Protein AF-A0A0K8WHR0-F1 (afdb_monomer)

pLDDT: mean 83.57, std 15.8, range [36.88, 97.62]

Radius of gyration: 19.31 Å; Cα contacts (8 Å, |Δi|>4): 64; chains: 1; bounding box: 55×26×53 Å

Mean pred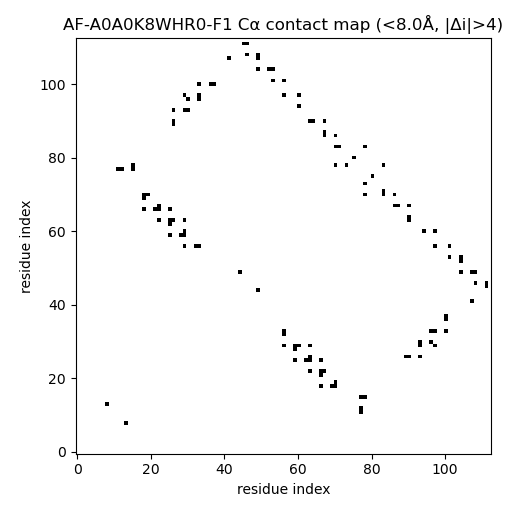icted aligned error: 8.47 Å

Organism: Bactrocera latifrons (NCBI:txid174628)

Structure (mmCIF, N/CA/C/O backbone):
data_AF-A0A0K8WHR0-F1
#
_entry.id   AF-A0A0K8WHR0-F1
#
loop_
_atom_site.group_PDB
_atom_site.id
_atom_site.type_symbol
_atom_site.label_atom_id
_atom_site.label_alt_id
_atom_site.label_comp_id
_atom_site.label_asym_id
_atom_site.label_entity_id
_atom_site.label_seq_id
_atom_site.pdbx_PDB_ins_code
_atom_site.Cartn_x
_atom_site.Cartn_y
_atom_site.Cartn_z
_atom_site.occupancy
_atom_site.B_iso_or_equiv
_atom_site.auth_seq_id
_atom_site.auth_comp_id
_atom_site.auth_asym_id
_atom_site.auth_atom_id
_atom_site.pdbx_PDB_model_num
ATOM 1 N N . MET A 1 1 ? 38.032 -19.688 -31.401 1.00 36.88 1 MET A N 1
ATOM 2 C CA . MET A 1 1 ? 38.073 -18.564 -30.438 1.00 36.88 1 MET A CA 1
ATOM 3 C C . MET A 1 1 ? 36.690 -18.428 -29.828 1.00 36.88 1 MET A C 1
ATOM 5 O O . MET A 1 1 ? 35.752 -18.119 -30.549 1.00 36.88 1 MET A O 1
ATOM 9 N N . VAL A 1 2 ? 36.534 -18.767 -28.546 1.00 39.22 2 VAL A N 1
ATOM 10 C CA . VAL A 1 2 ? 35.247 -18.654 -27.841 1.00 39.22 2 VAL A CA 1
ATOM 11 C C . VAL A 1 2 ? 35.154 -17.235 -27.292 1.00 39.22 2 VAL A C 1
ATOM 13 O O . VAL A 1 2 ? 35.794 -16.917 -26.291 1.00 39.22 2 VAL A O 1
ATOM 16 N N . ASN A 1 3 ? 34.390 -16.372 -27.960 1.00 38.50 3 ASN A N 1
ATOM 17 C CA . ASN A 1 3 ? 34.100 -15.035 -27.452 1.00 38.50 3 ASN A CA 1
ATOM 18 C C . ASN A 1 3 ? 33.144 -15.154 -26.259 1.00 38.50 3 ASN A C 1
ATOM 20 O O . ASN A 1 3 ? 31.931 -15.268 -26.417 1.00 38.50 3 ASN A O 1
ATOM 24 N N . HIS A 1 4 ? 33.708 -15.138 -25.052 1.00 43.66 4 HIS A N 1
ATOM 25 C CA . HIS A 1 4 ? 32.962 -14.893 -23.825 1.00 43.66 4 HIS A CA 1
ATOM 26 C C . HIS A 1 4 ? 32.478 -13.440 -23.830 1.00 43.66 4 HIS A C 1
ATOM 28 O O . HIS A 1 4 ? 33.224 -12.518 -23.499 1.00 43.66 4 HIS A O 1
ATOM 34 N N . VAL A 1 5 ? 31.213 -13.229 -24.191 1.00 46.69 5 VAL A N 1
ATOM 35 C CA . VAL A 1 5 ? 30.527 -11.958 -23.951 1.00 46.69 5 VAL A CA 1
ATOM 36 C C . VAL A 1 5 ? 30.319 -11.829 -22.442 1.00 46.69 5 VAL A C 1
ATOM 38 O O . VAL A 1 5 ? 29.364 -12.358 -21.875 1.00 46.69 5 VAL A O 1
ATOM 41 N N . LYS A 1 6 ? 31.241 -11.136 -21.766 1.00 48.22 6 LYS A N 1
ATOM 42 C CA . LYS A 1 6 ? 31.012 -10.612 -20.415 1.00 48.22 6 LYS A CA 1
ATOM 43 C C . LYS A 1 6 ? 29.841 -9.629 -20.505 1.00 48.22 6 LYS A C 1
ATOM 45 O O . LYS A 1 6 ? 30.025 -8.493 -20.934 1.00 48.22 6 LYS A O 1
ATOM 50 N N . LYS A 1 7 ? 28.640 -10.061 -20.101 1.00 50.62 7 LYS A N 1
ATOM 51 C CA . LYS A 1 7 ? 27.530 -9.158 -19.770 1.00 50.62 7 LYS A CA 1
ATOM 52 C C . LYS A 1 7 ? 28.006 -8.247 -1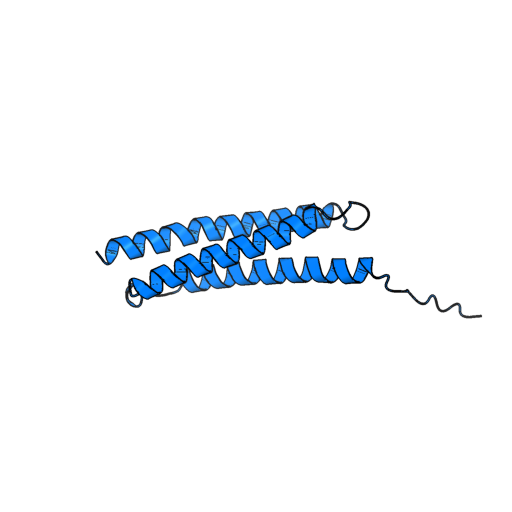8.638 1.00 50.62 7 LYS A C 1
ATOM 54 O O . LYS A 1 7 ? 28.066 -8.658 -17.483 1.00 50.62 7 LYS A O 1
ATOM 59 N N . GLN A 1 8 ? 28.418 -7.034 -18.988 1.00 46.94 8 GLN A N 1
ATOM 60 C CA . GLN A 1 8 ? 28.655 -5.979 -18.017 1.00 46.94 8 GLN A CA 1
ATOM 61 C C . GLN A 1 8 ? 27.287 -5.557 -17.477 1.00 46.94 8 GLN A C 1
ATOM 63 O O . GLN A 1 8 ? 26.470 -5.008 -18.212 1.00 46.94 8 GLN A O 1
ATOM 68 N N . ASN A 1 9 ? 27.016 -5.854 -16.207 1.00 49.84 9 ASN A N 1
ATOM 69 C CA . ASN A 1 9 ? 25.893 -5.250 -15.503 1.00 49.84 9 ASN A CA 1
ATOM 70 C C . ASN A 1 9 ? 26.207 -3.761 -15.343 1.00 49.84 9 ASN A C 1
ATOM 72 O O . ASN A 1 9 ? 27.040 -3.380 -14.521 1.00 49.84 9 ASN A O 1
AT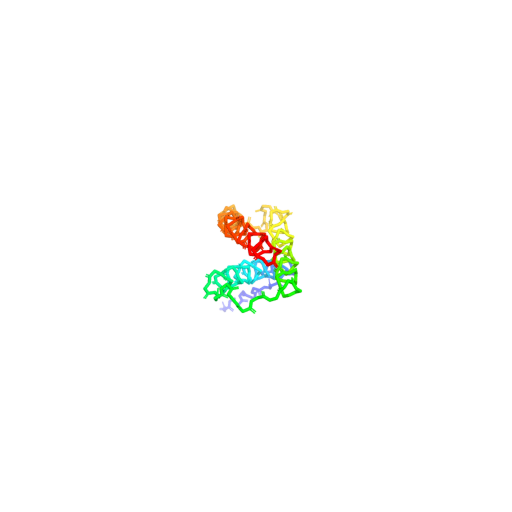OM 76 N N . THR A 1 10 ? 25.579 -2.928 -16.164 1.00 51.34 10 THR A N 1
ATOM 77 C CA . THR A 1 10 ? 25.653 -1.475 -16.041 1.00 51.34 10 THR A CA 1
ATOM 78 C C . THR A 1 10 ? 24.941 -1.017 -14.755 1.00 51.34 10 THR A C 1
ATOM 80 O O . THR A 1 10 ? 23.996 -1.678 -14.306 1.00 51.34 10 THR A O 1
ATOM 83 N N . PRO A 1 11 ? 25.351 0.111 -14.142 1.00 60.78 11 PRO A N 1
ATOM 84 C CA . PRO A 1 11 ? 24.762 0.632 -12.900 1.00 60.78 11 PRO A CA 1
ATOM 85 C C . PRO A 1 11 ? 23.235 0.804 -12.962 1.00 60.78 11 PRO A C 1
ATOM 87 O O . PRO A 1 11 ? 22.540 0.547 -11.982 1.00 60.78 11 PRO A O 1
ATOM 90 N N . VAL A 1 12 ? 22.717 1.156 -14.142 1.00 59.66 12 VAL A N 1
ATOM 91 C CA . VAL A 1 12 ? 21.286 1.350 -14.429 1.00 59.66 12 VAL A CA 1
ATOM 92 C C . VAL A 1 12 ? 20.485 0.059 -14.209 1.00 59.66 12 VAL A C 1
ATOM 94 O O . VAL A 1 12 ? 19.465 0.062 -13.522 1.00 59.66 12 VAL A O 1
ATOM 97 N N . GLY A 1 13 ? 20.994 -1.085 -14.681 1.00 60.72 13 GLY A N 1
ATOM 98 C CA . GLY A 1 13 ? 20.329 -2.380 -14.504 1.00 60.72 13 GLY A CA 1
ATOM 99 C C . GLY A 1 13 ? 20.258 -2.837 -13.041 1.00 60.72 13 GLY A C 1
ATOM 100 O O . GLY A 1 13 ? 19.295 -3.494 -12.646 1.00 60.72 13 GLY A O 1
ATOM 101 N N . ALA A 1 14 ? 21.246 -2.465 -12.220 1.00 67.12 14 ALA A N 1
ATOM 102 C CA . ALA A 1 14 ? 21.263 -2.778 -10.792 1.00 67.12 14 ALA A CA 1
ATOM 103 C C . ALA A 1 14 ? 20.285 -1.903 -9.990 1.00 67.12 14 ALA A C 1
ATOM 105 O O . ALA A 1 14 ? 19.641 -2.403 -9.067 1.00 67.12 14 ALA A O 1
ATOM 106 N N . THR A 1 15 ? 20.149 -0.622 -10.339 1.00 73.75 15 THR A N 1
ATOM 107 C CA . THR A 1 15 ? 19.167 0.290 -9.727 1.00 73.75 15 THR A CA 1
ATOM 108 C C . THR A 1 15 ? 17.737 -0.138 -10.053 1.00 73.75 15 THR A C 1
ATOM 110 O O . THR A 1 15 ? 16.909 -0.236 -9.148 1.00 73.75 15 THR A O 1
ATOM 113 N N . ARG A 1 16 ? 17.481 -0.540 -11.301 1.00 75.31 16 ARG A N 1
ATOM 114 C CA . ARG A 1 16 ? 16.181 -1.052 -11.750 1.00 75.31 16 ARG A CA 1
ATOM 115 C C . ARG A 1 16 ? 15.722 -2.290 -10.983 1.00 75.31 16 ARG A C 1
ATOM 117 O O . ARG A 1 16 ? 14.611 -2.334 -10.463 1.00 75.31 16 ARG A O 1
ATOM 124 N N . SER A 1 17 ? 16.590 -3.297 -10.871 1.00 81.81 17 SER A N 1
ATOM 125 C CA . SER A 1 17 ? 16.263 -4.520 -10.126 1.00 81.81 17 SER A CA 1
ATOM 126 C C . SER A 1 17 ? 15.945 -4.230 -8.657 1.00 81.81 17 SER A C 1
ATOM 128 O O . SER A 1 17 ? 15.103 -4.904 -8.071 1.00 81.81 17 SER A O 1
ATOM 130 N N . LYS A 1 18 ? 16.571 -3.203 -8.066 1.00 88.19 18 LYS A N 1
ATOM 131 C CA . LYS A 1 18 ? 16.268 -2.761 -6.698 1.00 88.19 18 LYS A CA 1
ATOM 132 C C . LYS A 1 18 ? 14.903 -2.079 -6.596 1.00 88.19 18 LYS A C 1
ATOM 134 O O . LYS A 1 18 ? 14.194 -2.354 -5.635 1.00 88.19 18 LYS A O 1
ATOM 139 N N . GLN A 1 19 ? 14.527 -1.228 -7.553 1.00 90.44 19 GLN A N 1
ATOM 140 C CA . GLN A 1 19 ? 13.212 -0.566 -7.569 1.00 90.44 19 GLN A CA 1
ATOM 141 C C . GLN A 1 19 ? 12.078 -1.588 -7.681 1.00 90.44 19 GLN A C 1
ATOM 143 O O . GLN A 1 19 ? 11.170 -1.585 -6.854 1.00 90.44 19 GLN A O 1
ATOM 148 N N . VAL A 1 20 ? 12.184 -2.526 -8.627 1.00 90.88 20 VAL A N 1
ATOM 149 C CA . VAL A 1 20 ? 11.182 -3.587 -8.816 1.00 90.88 20 VAL A CA 1
ATOM 150 C C . VAL A 1 20 ? 11.095 -4.489 -7.583 1.00 90.88 20 VAL A C 1
ATOM 152 O O . VAL A 1 20 ? 10.002 -4.754 -7.088 1.00 90.88 20 VAL A O 1
ATOM 155 N N . ALA A 1 21 ? 12.236 -4.917 -7.031 1.00 93.00 21 ALA A N 1
ATOM 156 C CA . ALA A 1 21 ? 12.248 -5.725 -5.812 1.00 93.00 21 ALA A CA 1
ATOM 157 C C . ALA A 1 21 ? 11.628 -4.982 -4.618 1.00 93.00 21 ALA A C 1
ATOM 159 O O . ALA A 1 21 ? 10.888 -5.581 -3.837 1.00 93.00 21 ALA A O 1
ATOM 160 N N . LYS A 1 22 ? 11.894 -3.674 -4.491 1.00 95.44 22 LYS A N 1
ATOM 161 C CA . LYS A 1 22 ? 11.288 -2.832 -3.458 1.00 95.44 22 LYS A CA 1
ATOM 162 C C . LYS A 1 22 ? 9.773 -2.776 -3.632 1.00 95.44 22 LYS A C 1
ATOM 164 O O . LYS A 1 22 ? 9.067 -3.075 -2.679 1.00 95.44 22 LYS A O 1
ATOM 169 N N . PHE A 1 23 ? 9.276 -2.471 -4.827 1.00 96.19 23 PHE A N 1
ATOM 170 C CA . PHE A 1 23 ? 7.838 -2.413 -5.101 1.00 96.19 23 PHE A CA 1
ATOM 171 C C . PHE A 1 23 ? 7.115 -3.724 -4.769 1.00 96.19 23 PHE A C 1
ATOM 173 O O . PHE A 1 23 ? 6.095 -3.703 -4.080 1.00 96.19 23 PHE A O 1
ATOM 180 N N . ILE A 1 24 ? 7.672 -4.869 -5.178 1.00 95.94 24 ILE A N 1
ATOM 181 C CA . ILE A 1 24 ? 7.112 -6.189 -4.848 1.00 95.94 24 ILE A CA 1
ATOM 182 C C . ILE A 1 24 ? 7.091 -6.394 -3.328 1.00 95.94 24 ILE A C 1
ATOM 184 O O . ILE A 1 24 ? 6.067 -6.773 -2.764 1.00 95.94 24 ILE A O 1
ATOM 188 N N . SER A 1 25 ? 8.198 -6.089 -2.645 1.00 97.38 25 SER A N 1
ATOM 189 C CA . SER A 1 25 ? 8.294 -6.231 -1.190 1.00 97.38 25 SER A CA 1
ATOM 190 C C . SER A 1 25 ? 7.294 -5.347 -0.438 1.00 97.38 25 SER A C 1
ATOM 192 O O . SER A 1 25 ? 6.743 -5.781 0.578 1.00 97.38 25 SER A O 1
ATOM 194 N N . GLU A 1 26 ? 7.070 -4.111 -0.889 1.00 97.62 26 GLU A N 1
ATOM 195 C CA . GLU A 1 26 ? 6.085 -3.202 -0.289 1.00 97.62 26 GLU A CA 1
ATOM 196 C C . GLU A 1 26 ? 4.652 -3.680 -0.555 1.00 97.62 26 GLU A C 1
ATOM 198 O O . GLU A 1 26 ? 3.852 -3.749 0.379 1.00 97.62 26 GLU A O 1
ATOM 203 N N . SER A 1 27 ? 4.360 -4.115 -1.786 1.00 96.19 27 SER A N 1
ATOM 204 C CA . SER A 1 27 ? 3.058 -4.678 -2.175 1.00 96.19 27 SER A CA 1
ATOM 205 C C . SER A 1 27 ? 2.691 -5.876 -1.301 1.00 96.19 27 SER A C 1
ATOM 207 O O . SER A 1 27 ? 1.625 -5.928 -0.690 1.00 96.19 27 SER A O 1
ATOM 209 N N . ASP A 1 28 ? 3.615 -6.824 -1.168 1.00 97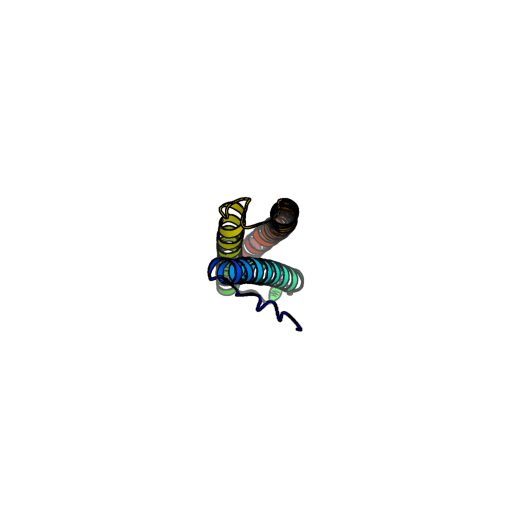.06 28 ASP A N 1
ATOM 210 C CA . ASP A 1 28 ? 3.431 -8.002 -0.333 1.00 97.06 28 ASP A CA 1
ATOM 211 C C . ASP A 1 28 ? 3.271 -7.656 1.153 1.00 97.06 28 ASP A C 1
ATOM 213 O O . ASP A 1 28 ? 2.561 -8.345 1.890 1.00 97.06 28 ASP A O 1
ATOM 217 N N . SER A 1 29 ? 3.965 -6.619 1.626 1.00 96.19 29 SER A N 1
ATOM 218 C CA . SER A 1 29 ? 3.882 -6.187 3.022 1.00 96.19 29 SER A CA 1
ATOM 219 C C . SER A 1 29 ? 2.504 -5.624 3.343 1.00 96.19 29 SER A C 1
ATOM 221 O O . SER A 1 29 ? 1.923 -6.032 4.350 1.00 96.19 29 SER A O 1
ATOM 223 N N . LEU A 1 30 ? 1.956 -4.777 2.466 1.00 96.19 30 LEU A N 1
ATOM 224 C CA . LEU A 1 30 ? 0.597 -4.259 2.602 1.00 96.19 30 LEU A CA 1
ATOM 225 C C . LEU A 1 30 ? -0.431 -5.396 2.557 1.00 96.19 30 LEU A C 1
ATOM 227 O O . LEU A 1 30 ? -1.206 -5.543 3.499 1.00 96.19 30 LEU A O 1
ATOM 231 N N . LYS A 1 31 ? -0.371 -6.272 1.543 1.00 95.19 31 LYS A N 1
ATOM 232 C CA . LYS A 1 31 ? -1.305 -7.407 1.407 1.00 95.19 31 LYS A CA 1
ATOM 233 C C . LYS A 1 31 ? -1.310 -8.312 2.633 1.00 95.19 31 LYS A C 1
ATOM 235 O O . LYS A 1 31 ? -2.363 -8.663 3.169 1.00 95.19 31 LYS A O 1
ATOM 240 N N . ARG A 1 32 ? -0.120 -8.676 3.129 1.00 95.31 32 ARG A N 1
ATOM 241 C CA . ARG A 1 32 ? 0.012 -9.485 4.351 1.00 95.31 32 ARG A CA 1
ATOM 242 C C . ARG A 1 32 ? -0.542 -8.763 5.571 1.00 95.31 32 ARG A C 1
ATOM 244 O O . ARG A 1 32 ? -1.114 -9.416 6.442 1.00 95.31 32 ARG A O 1
ATOM 251 N N . TYR A 1 33 ? -0.346 -7.452 5.661 1.00 94.12 33 TYR A N 1
ATOM 252 C CA . TYR A 1 33 ? -0.855 -6.657 6.766 1.00 94.12 33 TYR A CA 1
ATOM 253 C C . TYR A 1 33 ? -2.387 -6.608 6.765 1.00 94.12 33 TYR A C 1
ATOM 255 O O . TYR A 1 33 ? -2.993 -6.955 7.780 1.00 94.12 33 TYR A O 1
ATOM 263 N N . CYS A 1 34 ? -3.005 -6.289 5.622 1.00 92.12 34 CYS A N 1
ATOM 264 C CA . CYS A 1 34 ? -4.460 -6.284 5.458 1.00 92.12 34 CYS A CA 1
ATOM 265 C C . CYS A 1 34 ? -5.063 -7.666 5.744 1.00 92.12 34 CYS A C 1
ATOM 267 O O . CYS A 1 34 ? -5.986 -7.773 6.547 1.00 92.12 34 CYS A O 1
ATOM 269 N N . THR A 1 35 ? -4.475 -8.738 5.198 1.00 91.56 35 THR A N 1
ATOM 270 C CA . THR A 1 35 ? -4.933 -10.121 5.436 1.00 91.56 35 THR A CA 1
ATOM 271 C C . THR A 1 35 ? -4.925 -10.473 6.925 1.00 91.56 35 THR A C 1
ATOM 273 O O . THR A 1 35 ? -5.917 -10.966 7.457 1.00 91.56 35 THR A O 1
ATOM 276 N N . LYS A 1 36 ? -3.817 -10.192 7.627 1.00 88.50 36 LYS A N 1
ATOM 277 C CA . LYS A 1 36 ? -3.703 -10.458 9.071 1.00 88.50 36 LYS A CA 1
ATOM 278 C C . LYS A 1 36 ? -4.699 -9.641 9.880 1.00 88.50 36 LYS A C 1
ATOM 280 O O . LYS A 1 36 ? -5.224 -10.129 10.880 1.00 88.50 36 LYS A O 1
ATOM 285 N N . PHE A 1 37 ? -4.921 -8.393 9.481 1.00 83.94 37 PHE A N 1
ATOM 286 C CA . PHE A 1 37 ? -5.877 -7.528 10.148 1.00 83.94 37 PHE A CA 1
ATOM 287 C C . PHE A 1 37 ? -7.306 -8.058 9.989 1.00 83.94 37 PHE A C 1
ATOM 289 O O . PHE A 1 37 ? -7.987 -8.233 10.995 1.00 83.94 37 PHE A O 1
ATOM 296 N N . ALA A 1 38 ? -7.709 -8.419 8.769 1.00 83.06 38 ALA A N 1
ATOM 297 C CA . ALA A 1 38 ? -9.022 -8.993 8.486 1.00 83.06 38 ALA A CA 1
ATOM 298 C C . ALA A 1 38 ? -9.272 -10.326 9.216 1.00 83.06 38 ALA A C 1
ATOM 300 O O . ALA A 1 38 ? -10.400 -10.608 9.608 1.00 83.06 38 ALA A O 1
ATOM 301 N N . SER A 1 39 ? -8.228 -11.130 9.447 1.00 83.44 39 SER A N 1
ATOM 302 C CA . SER A 1 39 ? -8.335 -12.392 10.190 1.00 83.44 39 SER A CA 1
ATOM 303 C C . SER A 1 39 ? -8.282 -12.247 11.718 1.00 83.44 39 SER A C 1
ATOM 305 O O . SER A 1 39 ? -8.453 -13.239 12.422 1.00 83.44 39 SER A O 1
ATOM 307 N N . SER A 1 40 ? -7.965 -11.060 12.249 1.00 77.00 40 SER A N 1
ATOM 308 C CA . SER A 1 40 ? -7.780 -10.862 13.695 1.00 77.00 40 SER A CA 1
ATOM 309 C C . SER A 1 40 ? -9.127 -10.665 14.411 1.00 77.00 40 SER A C 1
ATOM 311 O O . SER A 1 40 ? -9.938 -9.863 13.942 1.00 77.00 40 SER A O 1
ATOM 313 N N . PRO A 1 41 ? -9.374 -11.312 15.567 1.00 69.06 41 PRO A N 1
ATOM 314 C CA . PRO A 1 41 ? -10.591 -11.091 16.346 1.00 69.06 41 PRO A CA 1
ATOM 315 C C . PRO A 1 41 ? -10.747 -9.627 16.788 1.00 69.06 41 PRO A C 1
ATOM 317 O O . PRO A 1 41 ? -9.805 -9.005 17.278 1.00 69.06 41 PRO A O 1
ATOM 320 N N . ILE A 1 42 ? -11.962 -9.084 16.668 1.00 64.88 42 ILE A N 1
ATOM 321 C CA . ILE A 1 42 ? -12.277 -7.673 16.973 1.00 64.88 42 ILE A CA 1
ATOM 322 C C . ILE A 1 42 ? -12.054 -7.333 18.462 1.00 64.88 42 ILE A C 1
ATOM 324 O O . ILE A 1 42 ? -11.680 -6.211 18.794 1.00 64.88 42 ILE A O 1
ATOM 328 N N . HIS A 1 43 ? -12.257 -8.296 19.367 1.00 60.50 43 HIS A N 1
ATOM 329 C CA . HIS A 1 43 ? -12.241 -8.076 20.820 1.00 60.50 43 HIS A CA 1
ATOM 330 C C . HIS A 1 43 ? -10.848 -7.992 21.463 1.00 60.50 43 HIS A C 1
ATOM 332 O O . HIS A 1 43 ? -10.756 -7.711 22.654 1.00 60.50 43 HIS A O 1
ATOM 338 N N . GLU A 1 44 ? -9.767 -8.186 20.705 1.00 64.44 44 GLU A N 1
ATOM 339 C CA . GLU A 1 44 ? -8.397 -8.086 21.234 1.00 64.44 44 GLU A CA 1
ATOM 340 C C . GLU A 1 44 ? -7.768 -6.696 21.046 1.00 64.44 44 GLU A C 1
ATOM 342 O O . GLU A 1 44 ? -6.638 -6.452 21.474 1.00 64.44 44 GLU A O 1
ATOM 347 N N . ASN A 1 45 ? -8.480 -5.761 20.409 1.00 75.38 45 ASN A N 1
ATOM 348 C CA . ASN A 1 45 ? -7.909 -4.476 20.034 1.00 75.38 45 ASN A CA 1
ATOM 349 C C . ASN A 1 45 ? -8.277 -3.363 21.023 1.00 75.38 45 ASN A C 1
ATOM 351 O O . ASN A 1 45 ? -9.420 -2.922 21.086 1.00 75.38 45 ASN A O 1
ATOM 355 N N . SER A 1 46 ? -7.286 -2.848 21.757 1.00 86.12 46 SER A N 1
ATOM 356 C CA . SER A 1 46 ? -7.425 -1.579 22.480 1.00 86.12 46 SER A CA 1
ATOM 357 C C . SER A 1 46 ? -7.478 -0.393 21.506 1.00 86.12 46 SER A C 1
ATOM 359 O O . SER A 1 46 ? -6.958 -0.466 20.389 1.00 86.12 46 SER A O 1
ATOM 361 N N . GLU A 1 47 ? -8.028 0.748 21.939 1.00 87.88 47 GLU A N 1
ATOM 362 C CA . GLU A 1 47 ? -8.031 1.982 21.134 1.00 87.88 47 GLU A CA 1
ATOM 363 C C . GLU A 1 47 ? -6.608 2.379 20.692 1.00 87.88 47 GLU A C 1
ATOM 365 O O . GLU A 1 47 ? -6.383 2.747 19.537 1.00 87.88 47 GLU A O 1
ATOM 370 N N . SER A 1 48 ? -5.625 2.262 21.593 1.00 89.25 48 SER A N 1
ATOM 371 C CA . SER A 1 48 ? -4.219 2.549 21.284 1.00 89.25 48 SER A CA 1
ATOM 372 C C . SER A 1 48 ? -3.662 1.609 20.215 1.00 89.25 48 SER A C 1
ATOM 374 O O . SER A 1 48 ? -2.975 2.066 19.301 1.00 89.25 48 SER A O 1
ATOM 376 N N . LEU A 1 49 ? -4.000 0.317 20.278 1.00 88.25 49 LEU A N 1
ATOM 377 C CA . LEU A 1 49 ? -3.582 -0.662 19.283 1.00 88.25 49 LEU A CA 1
ATOM 378 C C . LEU A 1 49 ? -4.219 -0.381 17.917 1.00 88.25 49 LEU A C 1
ATOM 380 O O . LEU A 1 49 ? -3.525 -0.463 16.906 1.00 88.25 49 LEU A O 1
ATOM 384 N N . LEU A 1 50 ? -5.498 0.001 17.865 1.00 89.12 50 LEU A N 1
ATOM 385 C CA . LEU A 1 50 ? -6.167 0.369 16.611 1.00 89.12 50 LEU A CA 1
ATOM 386 C C . LEU A 1 50 ? -5.565 1.620 15.969 1.00 89.12 50 LEU A C 1
ATOM 388 O O . LEU A 1 50 ? -5.357 1.633 14.758 1.00 89.12 50 LEU A O 1
ATOM 392 N N . LYS A 1 51 ? -5.218 2.641 16.762 1.00 91.06 51 LYS A N 1
ATOM 393 C CA . LYS A 1 51 ? -4.520 3.836 16.255 1.00 91.06 51 LYS A CA 1
ATOM 394 C C . LYS A 1 51 ? -3.162 3.482 15.652 1.00 91.06 51 LYS A C 1
ATOM 396 O O . LYS A 1 51 ? -2.869 3.898 14.534 1.00 91.06 51 LYS A O 1
ATOM 401 N N . ILE A 1 52 ? -2.372 2.657 16.346 1.00 92.06 52 ILE A N 1
ATOM 402 C CA . ILE A 1 52 ? -1.094 2.144 15.823 1.00 92.06 52 ILE A CA 1
ATOM 403 C C . ILE A 1 52 ? -1.328 1.354 14.533 1.00 92.06 52 ILE A C 1
ATOM 405 O O . ILE A 1 52 ? -0.588 1.510 13.562 1.00 92.06 52 ILE A O 1
ATOM 409 N N . LYS A 1 53 ? -2.370 0.516 14.496 1.00 91.38 53 LYS A N 1
ATOM 410 C CA . LYS A 1 53 ? -2.690 -0.276 13.310 1.00 91.38 53 LYS A CA 1
ATOM 411 C C . LYS A 1 53 ? -3.075 0.594 12.111 1.00 91.38 53 LYS A C 1
ATOM 413 O O . LYS A 1 53 ? -2.644 0.274 11.005 1.00 91.38 53 LYS A O 1
ATOM 418 N N . GLY A 1 54 ? -3.830 1.672 12.330 1.00 92.62 54 GLY A N 1
ATOM 419 C CA . GLY A 1 54 ? -4.183 2.652 11.299 1.00 92.62 54 GLY A CA 1
ATOM 420 C C . GLY A 1 54 ? -2.958 3.384 10.761 1.00 92.62 54 GLY A C 1
ATOM 421 O O . GLY A 1 54 ? -2.734 3.398 9.556 1.00 92.62 54 GLY A O 1
ATOM 422 N N . GLN A 1 55 ? -2.093 3.875 11.651 1.00 94.94 55 GLN A N 1
ATOM 423 C CA . GLN A 1 55 ? -0.850 4.537 11.251 1.00 94.94 55 GLN A CA 1
ATOM 424 C C . GLN A 1 55 ? 0.073 3.601 10.453 1.00 94.94 55 GLN A C 1
ATOM 426 O O . GLN A 1 55 ? 0.671 3.999 9.456 1.00 94.94 55 GLN A O 1
ATOM 431 N N . ASN A 1 56 ? 0.181 2.333 10.857 1.00 94.69 56 ASN A N 1
ATOM 432 C CA . ASN A 1 56 ? 0.951 1.342 10.107 1.00 94.69 56 ASN A CA 1
ATOM 433 C C . ASN A 1 56 ? 0.364 1.090 8.714 1.00 94.69 56 ASN A C 1
ATOM 435 O O . ASN A 1 56 ? 1.128 0.979 7.757 1.00 94.69 56 ASN A O 1
ATOM 439 N N . LEU A 1 57 ? -0.965 1.021 8.592 1.00 94.94 57 LEU A N 1
ATOM 440 C CA . LEU A 1 57 ? -1.646 0.846 7.310 1.00 94.94 57 LEU A CA 1
ATOM 441 C C . LEU A 1 57 ? -1.335 2.011 6.351 1.00 94.94 57 LEU A C 1
ATOM 443 O O . LEU A 1 57 ? -0.925 1.776 5.215 1.00 94.94 57 LEU A O 1
ATOM 447 N N . GLU A 1 58 ? -1.439 3.253 6.831 1.00 96.19 58 GLU A N 1
ATOM 448 C CA . GLU A 1 58 ? -1.079 4.459 6.068 1.00 96.19 58 GLU A CA 1
ATOM 449 C C . GLU A 1 58 ? 0.400 4.460 5.656 1.00 96.19 58 GLU A C 1
ATOM 451 O O . GLU A 1 58 ? 0.737 4.760 4.507 1.00 96.19 58 GLU A O 1
ATOM 456 N N . ASN A 1 59 ? 1.294 4.055 6.564 1.00 96.81 59 ASN A N 1
ATOM 457 C CA . ASN A 1 59 ? 2.725 3.947 6.283 1.00 96.81 59 ASN A CA 1
ATOM 458 C C . ASN A 1 59 ? 3.024 2.922 5.178 1.00 96.81 59 ASN A C 1
ATOM 460 O O . ASN A 1 59 ? 3.866 3.183 4.316 1.00 96.81 59 ASN A O 1
ATOM 464 N N . PHE A 1 60 ? 2.359 1.760 5.184 1.00 96.00 60 PHE A N 1
ATOM 465 C CA . PHE A 1 60 ? 2.507 0.768 4.115 1.00 96.00 60 PHE A CA 1
ATOM 466 C C . PHE A 1 60 ? 2.006 1.308 2.775 1.00 96.00 60 PHE A C 1
ATOM 468 O O . PHE A 1 60 ? 2.721 1.188 1.781 1.00 96.00 60 PHE A O 1
ATOM 475 N N . CYS A 1 61 ? 0.837 1.954 2.753 1.00 96.81 61 CYS A N 1
ATOM 476 C CA . CYS A 1 61 ? 0.288 2.558 1.538 1.00 96.81 61 CYS A CA 1
ATOM 477 C C . CYS A 1 61 ? 1.228 3.632 0.962 1.00 96.81 61 CYS A C 1
ATOM 479 O O . CYS A 1 61 ? 1.543 3.616 -0.226 1.00 96.81 61 CYS A O 1
ATOM 481 N N . THR A 1 62 ? 1.764 4.509 1.815 1.00 97.50 62 THR A N 1
ATOM 482 C CA . THR A 1 62 ? 2.691 5.581 1.411 1.00 97.50 62 THR A CA 1
ATOM 483 C C . THR A 1 62 ? 3.988 5.020 0.819 1.00 97.50 62 THR A C 1
ATOM 485 O O . THR A 1 62 ? 4.476 5.492 -0.207 1.00 97.50 62 THR A O 1
ATOM 488 N N . ARG A 1 63 ? 4.560 3.980 1.444 1.00 97.62 63 ARG A N 1
ATOM 489 C CA . ARG A 1 63 ? 5.776 3.313 0.949 1.00 97.62 63 ARG A CA 1
ATOM 490 C C . ARG A 1 63 ? 5.546 2.598 -0.376 1.00 97.62 63 ARG A C 1
ATOM 492 O O . ARG A 1 63 ? 6.432 2.629 -1.230 1.00 97.62 63 ARG A O 1
ATOM 499 N N . LEU A 1 64 ? 4.385 1.962 -0.530 1.00 97.56 64 LEU A N 1
ATOM 500 C CA . LEU A 1 64 ? 3.983 1.318 -1.772 1.00 97.56 64 LEU A CA 1
ATOM 501 C C . LEU A 1 64 ? 3.847 2.344 -2.898 1.00 97.56 64 LEU A C 1
ATOM 503 O O . LEU A 1 64 ? 4.439 2.141 -3.953 1.00 97.56 64 LEU A O 1
ATOM 507 N N . GLN A 1 65 ? 3.132 3.446 -2.657 1.00 96.88 65 GLN A N 1
ATOM 508 C CA . GLN A 1 65 ? 2.967 4.522 -3.632 1.00 96.88 65 GLN A CA 1
ATOM 509 C C . GLN A 1 65 ? 4.327 5.067 -4.080 1.00 96.88 65 GLN A C 1
ATOM 511 O O . GLN A 1 65 ? 4.634 5.033 -5.263 1.00 96.88 65 GLN A O 1
ATOM 516 N N . ALA A 1 66 ? 5.211 5.418 -3.142 1.00 96.88 66 ALA A N 1
ATOM 517 C CA . ALA A 1 66 ? 6.551 5.897 -3.486 1.00 96.88 66 ALA A CA 1
ATOM 518 C C . ALA A 1 66 ? 7.386 4.868 -4.279 1.00 96.88 66 ALA A C 1
ATOM 520 O O . ALA A 1 66 ? 8.243 5.238 -5.080 1.00 96.88 66 ALA A O 1
ATOM 521 N N . ALA A 1 67 ? 7.187 3.566 -4.043 1.00 95.50 67 ALA A N 1
ATOM 522 C CA . ALA A 1 67 ? 7.862 2.516 -4.806 1.00 95.50 67 ALA A CA 1
ATOM 523 C C . ALA A 1 67 ? 7.260 2.326 -6.209 1.00 95.50 67 ALA A C 1
ATOM 525 O O . ALA A 1 67 ? 8.004 2.016 -7.138 1.00 95.50 67 ALA A O 1
ATOM 526 N N . HIS A 1 68 ? 5.948 2.514 -6.355 1.00 95.19 68 HIS A N 1
ATOM 527 C CA . HIS A 1 68 ? 5.249 2.499 -7.635 1.00 95.19 68 HIS A CA 1
ATOM 528 C C . HIS A 1 68 ? 5.631 3.713 -8.489 1.00 95.19 68 HIS A C 1
ATOM 530 O O . HIS A 1 68 ? 6.045 3.541 -9.632 1.00 95.19 68 HIS A O 1
ATOM 536 N N . ASP A 1 69 ? 5.604 4.919 -7.919 1.00 93.88 69 ASP A N 1
ATOM 537 C CA . ASP A 1 69 ? 5.987 6.158 -8.605 1.00 93.88 69 ASP A CA 1
ATOM 538 C C . ASP A 1 69 ? 7.416 6.048 -9.158 1.00 93.88 69 ASP A C 1
ATOM 540 O O . ASP A 1 69 ? 7.654 6.312 -10.333 1.00 93.88 69 ASP A O 1
ATOM 544 N N . ALA A 1 70 ? 8.344 5.484 -8.375 1.00 92.06 70 ALA A N 1
ATOM 545 C CA . ALA A 1 70 ? 9.714 5.226 -8.821 1.00 92.06 70 ALA A CA 1
ATOM 546 C C . ALA A 1 70 ? 9.830 4.230 -9.999 1.00 92.06 70 ALA A C 1
ATOM 548 O O . ALA A 1 70 ? 10.846 4.233 -10.696 1.00 92.06 70 ALA A O 1
ATOM 549 N N . ILE A 1 71 ? 8.840 3.351 -10.209 1.00 90.44 71 ILE A N 1
ATOM 550 C CA . ILE A 1 71 ? 8.754 2.476 -11.392 1.00 90.44 71 ILE A CA 1
ATOM 551 C C . ILE A 1 71 ? 8.207 3.258 -12.586 1.00 90.44 71 ILE A C 1
ATOM 553 O O . ILE A 1 71 ? 8.733 3.124 -13.691 1.00 90.44 71 ILE A O 1
ATOM 557 N N . ILE A 1 72 ? 7.165 4.063 -12.389 1.00 88.31 72 ILE A N 1
ATOM 558 C CA . ILE A 1 72 ? 6.512 4.808 -13.473 1.00 88.31 72 ILE A CA 1
ATOM 559 C C . ILE A 1 72 ? 7.422 5.909 -14.024 1.00 88.31 72 ILE A C 1
ATOM 561 O O . ILE A 1 72 ? 7.526 6.046 -15.243 1.00 88.31 72 ILE A O 1
ATOM 565 N N . GLU A 1 73 ? 8.122 6.618 -13.138 1.00 87.69 73 GLU A N 1
ATOM 566 C CA . GLU A 1 73 ? 9.074 7.689 -13.458 1.00 87.69 73 GLU A CA 1
ATOM 567 C C . GLU A 1 73 ? 10.374 7.186 -14.102 1.00 87.69 73 GLU A C 1
ATOM 569 O O . GLU A 1 73 ? 11.168 7.989 -14.586 1.00 87.69 73 GLU A O 1
ATOM 574 N N . SER A 1 74 ? 10.620 5.872 -14.119 1.00 83.56 74 SER A N 1
ATOM 575 C CA . SER A 1 74 ? 11.755 5.322 -14.866 1.00 83.56 74 SER A CA 1
ATOM 576 C C . SER A 1 74 ? 11.522 5.450 -16.375 1.00 83.56 74 SER A C 1
ATOM 578 O O . SER A 1 74 ? 10.402 5.250 -16.852 1.00 83.56 74 SER A O 1
ATOM 580 N N . ASP A 1 75 ? 12.565 5.760 -17.144 1.00 74.62 75 ASP A N 1
ATOM 581 C CA . ASP A 1 75 ? 12.434 5.950 -18.589 1.00 74.62 75 ASP A CA 1
ATOM 582 C C . ASP A 1 75 ? 11.927 4.671 -19.283 1.00 74.62 75 ASP A C 1
ATOM 584 O O . ASP A 1 75 ? 12.225 3.545 -18.880 1.00 74.62 75 ASP A O 1
ATOM 588 N N . ASP A 1 76 ? 11.171 4.817 -20.374 1.00 64.31 76 ASP A N 1
ATOM 589 C CA . ASP A 1 76 ? 10.642 3.674 -21.142 1.00 64.31 76 ASP A CA 1
ATOM 590 C C . ASP A 1 76 ? 11.746 2.818 -21.791 1.00 64.31 76 ASP A C 1
ATOM 592 O O . ASP A 1 76 ? 11.524 1.659 -22.146 1.00 64.31 76 ASP A O 1
ATOM 596 N N . SER A 1 77 ? 12.961 3.361 -21.925 1.00 65.69 77 SER A N 1
ATOM 597 C CA . SER A 1 77 ? 14.151 2.586 -22.292 1.00 65.69 77 SER A CA 1
ATOM 598 C C . SER A 1 77 ? 14.645 1.677 -21.164 1.00 65.69 77 SER A C 1
ATOM 600 O O . SER A 1 77 ? 15.322 0.681 -21.431 1.00 65.69 77 SER A O 1
ATOM 602 N N . ASP A 1 78 ? 14.308 1.999 -19.914 1.00 61.75 78 ASP A N 1
ATOM 603 C CA . ASP A 1 78 ? 14.771 1.297 -18.720 1.00 61.75 78 ASP A CA 1
ATOM 604 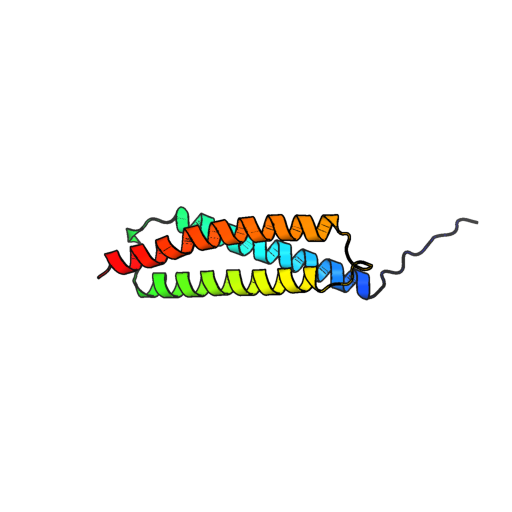C C . ASP A 1 78 ? 13.809 0.180 -18.294 1.00 61.75 78 ASP A C 1
ATOM 606 O O . ASP A 1 78 ? 14.267 -0.879 -17.839 1.00 61.75 78 ASP A O 1
ATOM 610 N N . LEU A 1 79 ? 12.496 0.358 -18.491 1.00 68.25 79 LEU A N 1
ATOM 611 C CA . LEU A 1 79 ? 11.458 -0.623 -18.155 1.00 68.25 79 LEU A CA 1
ATOM 612 C C . LEU A 1 79 ? 10.485 -0.870 -19.311 1.00 68.25 79 LEU A C 1
ATOM 614 O O . LEU A 1 79 ? 10.007 0.051 -19.962 1.00 68.25 79 LEU A O 1
ATOM 618 N N . SER A 1 80 ? 10.147 -2.144 -19.544 1.00 79.25 80 SER A N 1
ATOM 619 C CA . SER A 1 80 ? 9.157 -2.490 -20.563 1.00 79.25 80 SER A CA 1
ATOM 620 C C . SER A 1 80 ? 7.765 -2.005 -20.155 1.00 79.25 80 SER A C 1
ATOM 622 O O . SER A 1 80 ? 7.389 -2.089 -18.985 1.00 79.25 80 SER A O 1
ATOM 624 N N . GLN A 1 81 ? 6.969 -1.578 -21.138 1.00 78.44 81 GLN A N 1
ATOM 625 C CA . GLN A 1 81 ? 5.562 -1.203 -20.937 1.00 78.44 81 GLN A CA 1
ATOM 626 C C . GLN A 1 81 ? 4.778 -2.298 -20.200 1.00 78.44 81 GLN A C 1
ATOM 628 O O . GLN A 1 81 ? 4.056 -2.007 -19.256 1.00 78.44 81 GLN A O 1
ATOM 633 N N . ASN A 1 82 ? 5.029 -3.572 -20.526 1.00 85.12 82 ASN A N 1
ATOM 634 C CA . ASN A 1 82 ? 4.408 -4.710 -19.841 1.00 85.12 82 ASN A CA 1
ATOM 635 C C . ASN A 1 82 ? 4.693 -4.734 -18.330 1.00 85.12 82 ASN A C 1
ATOM 637 O O . ASN A 1 82 ? 3.830 -5.134 -17.553 1.00 85.12 82 ASN A O 1
ATOM 641 N N . LEU A 1 83 ? 5.893 -4.328 -17.901 1.00 86.44 83 LEU A N 1
ATOM 642 C CA . LEU A 1 83 ? 6.227 -4.265 -16.480 1.00 86.44 83 LEU A CA 1
ATOM 643 C C . LEU A 1 83 ? 5.516 -3.097 -15.799 1.00 86.44 83 LEU A C 1
ATOM 645 O O . LEU A 1 83 ? 4.987 -3.292 -14.711 1.00 86.44 83 LEU A O 1
ATOM 649 N N . LYS A 1 84 ? 5.461 -1.920 -16.435 1.00 87.94 84 LYS A N 1
ATOM 650 C CA . LYS A 1 84 ? 4.720 -0.766 -15.901 1.00 87.94 84 LYS A CA 1
ATOM 651 C C . LYS A 1 84 ? 3.227 -1.076 -15.767 1.00 87.94 84 LYS A C 1
ATOM 653 O O . LYS A 1 84 ? 2.668 -0.847 -14.702 1.00 87.94 84 LYS A O 1
ATOM 658 N N . SER A 1 85 ? 2.615 -1.686 -16.784 1.00 90.12 85 SER A N 1
ATOM 659 C CA . SER A 1 85 ? 1.223 -2.152 -16.713 1.00 90.12 85 SER A CA 1
ATOM 660 C C . SER A 1 85 ? 1.023 -3.174 -15.593 1.00 90.12 85 SER A C 1
ATOM 662 O O . SER A 1 85 ? 0.120 -3.022 -14.783 1.00 90.12 85 SER A O 1
ATOM 664 N N . SER A 1 86 ? 1.911 -4.166 -15.470 1.00 92.75 86 SER A N 1
ATOM 665 C CA . SER A 1 86 ? 1.810 -5.148 -14.383 1.00 92.75 86 SER A CA 1
ATOM 666 C C . SER A 1 86 ? 1.995 -4.521 -12.997 1.00 92.75 86 SER A C 1
ATOM 668 O O . SER A 1 86 ? 1.360 -4.966 -12.042 1.00 92.75 86 SER 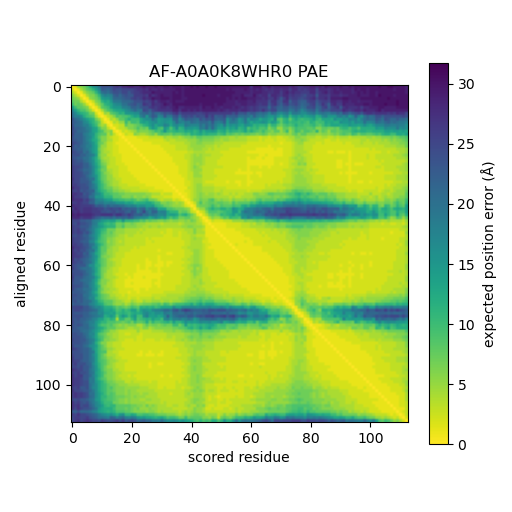A O 1
ATOM 670 N N . ALA A 1 87 ? 2.871 -3.522 -12.860 1.00 92.94 87 ALA A N 1
ATOM 671 C CA . ALA A 1 87 ? 3.054 -2.795 -11.610 1.00 92.94 87 ALA A CA 1
ATOM 672 C C . ALA A 1 87 ? 1.792 -2.004 -11.249 1.00 92.94 87 ALA A C 1
ATOM 674 O O . ALA A 1 87 ? 1.385 -2.031 -10.091 1.00 92.94 87 ALA A O 1
ATOM 675 N N . TYR A 1 88 ? 1.145 -1.389 -12.240 1.00 94.44 88 TYR A N 1
ATOM 676 C CA . TYR A 1 88 ? -0.132 -0.709 -12.062 1.00 94.44 88 TYR A CA 1
ATOM 677 C C . TYR A 1 88 ? -1.228 -1.669 -11.574 1.00 94.44 88 TYR A C 1
ATOM 679 O O . TYR A 1 88 ? -1.833 -1.416 -10.538 1.00 94.44 88 TYR A O 1
ATOM 687 N N . ASP A 1 89 ? -1.401 -2.830 -12.214 1.00 95.88 89 ASP A N 1
ATOM 688 C CA . ASP A 1 89 ? -2.398 -3.831 -11.792 1.00 95.88 89 ASP A CA 1
ATOM 689 C C . ASP A 1 89 ? -2.167 -4.319 -10.347 1.00 95.88 89 ASP A C 1
ATOM 691 O O . ASP A 1 89 ? -3.102 -4.534 -9.572 1.00 95.88 89 ASP A O 1
ATOM 695 N N . ILE A 1 90 ? -0.899 -4.506 -9.959 1.00 96.12 90 ILE A N 1
ATOM 696 C CA . ILE A 1 90 ? -0.537 -4.888 -8.587 1.00 96.12 90 ILE A CA 1
ATOM 697 C C . ILE A 1 90 ? -0.846 -3.753 -7.609 1.00 96.12 90 ILE A C 1
ATOM 699 O O . ILE A 1 90 ? -1.309 -4.028 -6.500 1.00 96.12 90 ILE A O 1
ATOM 703 N N . TYR A 1 91 ? -0.556 -2.514 -8.002 1.00 96.81 91 TYR A N 1
ATOM 704 C CA . TYR A 1 91 ? -0.784 -1.324 -7.196 1.00 96.81 91 TYR A CA 1
ATOM 705 C C . TYR A 1 91 ? -2.278 -1.091 -6.945 1.00 96.81 91 TYR A C 1
ATOM 707 O O . TYR A 1 91 ? -2.661 -0.958 -5.787 1.00 96.81 91 TYR A O 1
ATOM 715 N N . GLU A 1 92 ? -3.121 -1.160 -7.976 1.00 97.31 92 GLU A N 1
ATOM 716 C CA . GLU A 1 92 ? -4.582 -1.036 -7.852 1.00 97.31 92 GLU A CA 1
ATOM 717 C C . GLU A 1 92 ? -5.158 -2.097 -6.901 1.00 97.31 92 GLU A C 1
ATOM 719 O O . GLU A 1 92 ? -5.813 -1.763 -5.920 1.00 97.31 92 GLU A O 1
ATOM 724 N N . ASN A 1 93 ? -4.795 -3.372 -7.076 1.00 96.50 93 ASN A N 1
ATOM 725 C CA . ASN A 1 93 ? -5.229 -4.441 -6.165 1.00 96.50 93 ASN A CA 1
ATOM 726 C C . ASN A 1 93 ? -4.769 -4.210 -4.707 1.00 96.50 93 ASN A C 1
ATOM 728 O O . ASN A 1 93 ? -5.432 -4.599 -3.748 1.00 96.50 93 ASN A O 1
ATOM 732 N N . CYS A 1 94 ? -3.601 -3.601 -4.510 1.00 96.19 94 CYS A N 1
ATOM 733 C CA . CYS A 1 94 ? -3.142 -3.201 -3.183 1.00 96.19 94 CYS A CA 1
ATOM 734 C C . CYS A 1 94 ? -3.977 -2.047 -2.599 1.00 96.19 94 CYS A C 1
ATOM 736 O O . CYS A 1 94 ? -4.223 -2.045 -1.391 1.00 96.19 94 CYS A O 1
ATOM 738 N N . LEU A 1 95 ? -4.394 -1.085 -3.428 1.00 96.31 95 LEU A N 1
ATOM 739 C CA . LEU A 1 95 ? -5.267 0.014 -3.017 1.00 96.31 95 LEU A CA 1
ATOM 740 C C . LEU A 1 95 ? -6.656 -0.487 -2.629 1.00 96.31 95 LEU A C 1
ATOM 742 O O . LEU A 1 95 ? -7.151 -0.080 -1.582 1.00 96.31 95 LEU A O 1
ATOM 746 N N . ASP A 1 96 ? -7.224 -1.427 -3.382 1.00 95.50 96 ASP A N 1
ATOM 747 C CA . ASP A 1 96 ? -8.501 -2.059 -3.033 1.00 95.50 96 ASP A CA 1
ATOM 748 C C . ASP A 1 96 ? -8.443 -2.660 -1.619 1.00 95.50 96 ASP A C 1
ATOM 750 O O . ASP A 1 96 ? -9.269 -2.356 -0.760 1.00 95.50 96 ASP A O 1
ATOM 754 N N . GLN A 1 97 ? -7.390 -3.427 -1.312 1.00 93.88 97 GLN A N 1
ATOM 755 C CA . GLN A 1 97 ? -7.208 -4.004 0.027 1.00 93.88 97 GLN A CA 1
ATOM 756 C C . GLN A 1 97 ? -6.985 -2.958 1.122 1.00 93.88 97 GLN A C 1
ATOM 758 O O . GLN A 1 97 ? -7.330 -3.186 2.285 1.00 93.88 97 GLN A O 1
ATOM 763 N N . TYR A 1 98 ? -6.351 -1.836 0.793 1.00 94.12 98 TYR A N 1
ATOM 764 C CA . TYR A 1 98 ? -6.173 -0.730 1.726 1.00 94.12 98 TYR A CA 1
ATOM 765 C C . TYR A 1 98 ? -7.514 -0.047 2.034 1.00 94.12 98 TYR A C 1
ATOM 767 O O . TYR A 1 98 ? -7.830 0.163 3.210 1.00 94.12 98 TYR A O 1
ATOM 775 N N . GLU A 1 99 ? -8.312 0.243 1.007 1.00 93.88 99 GLU A N 1
ATOM 776 C CA . GLU A 1 99 ? -9.631 0.870 1.137 1.00 93.88 99 GLU A CA 1
ATOM 777 C C . GLU A 1 99 ? -10.656 -0.054 1.806 1.00 93.88 99 GLU A C 1
ATOM 779 O O . GLU A 1 99 ? -11.556 0.430 2.486 1.00 93.88 99 GLU A O 1
ATOM 784 N N . GLU A 1 100 ? -10.490 -1.375 1.719 1.00 91.88 100 GLU A N 1
ATOM 785 C CA . GLU A 1 100 ? -11.261 -2.332 2.521 1.00 91.88 100 GLU A CA 1
ATOM 786 C C . GLU A 1 100 ? -10.818 -2.359 3.995 1.00 91.88 100 GLU A C 1
ATOM 788 O O . GLU A 1 100 ? -11.648 -2.375 4.907 1.00 91.88 100 GLU A O 1
ATOM 793 N N . ALA A 1 101 ? -9.509 -2.337 4.270 1.00 90.38 101 ALA A N 1
ATOM 794 C CA . ALA A 1 101 ? -8.980 -2.470 5.632 1.00 90.38 101 ALA A CA 1
ATOM 795 C C . ALA A 1 101 ? -9.136 -1.196 6.482 1.00 90.38 101 ALA A C 1
ATOM 797 O O . ALA A 1 101 ? -9.318 -1.262 7.703 1.00 90.38 101 ALA A O 1
ATOM 798 N N . LYS A 1 102 ? -9.064 -0.018 5.860 1.00 91.56 102 LYS A N 1
ATOM 799 C CA . LYS A 1 102 ? -9.181 1.283 6.530 1.00 91.56 102 LYS A CA 1
ATOM 800 C C . LYS A 1 102 ? -10.512 1.489 7.279 1.00 91.56 102 LYS A C 1
ATOM 802 O O . LYS A 1 102 ? -10.457 1.842 8.465 1.00 91.56 102 LYS A O 1
ATOM 807 N N . PRO A 1 103 ? -11.701 1.271 6.678 1.00 90.75 103 PRO A N 1
ATOM 808 C CA . PRO A 1 103 ? -12.972 1.420 7.380 1.00 90.75 103 PRO A CA 1
ATOM 809 C C . PRO A 1 103 ? -13.113 0.406 8.51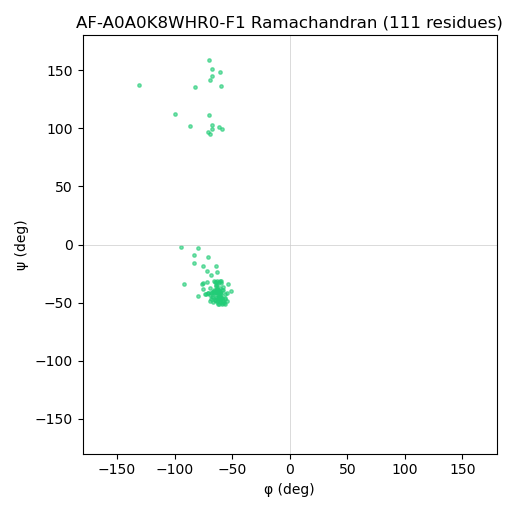2 1.00 90.75 103 PRO A C 1
ATOM 811 O O . PRO A 1 103 ? -13.593 0.776 9.574 1.00 90.75 103 PRO A O 1
ATOM 814 N N . MET A 1 104 ? -12.588 -0.814 8.365 1.00 88.94 104 MET A N 1
ATOM 815 C CA . MET A 1 104 ? -12.612 -1.811 9.440 1.00 88.94 104 MET A CA 1
ATOM 816 C C . MET A 1 104 ? -11.909 -1.311 10.718 1.00 88.94 104 MET A C 1
ATOM 818 O O . MET A 1 104 ? -12.405 -1.541 11.820 1.00 88.94 104 MET A O 1
ATOM 822 N N . ILE A 1 105 ? -10.784 -0.589 10.601 1.00 87.69 105 ILE A N 1
ATOM 823 C CA . ILE A 1 105 ? -10.115 0.049 11.754 1.00 87.69 105 ILE A CA 1
ATOM 824 C C . ILE A 1 105 ? -10.987 1.169 12.333 1.00 87.69 105 ILE A C 1
ATOM 826 O O . ILE A 1 105 ? -11.149 1.264 13.552 1.00 87.69 105 ILE A O 1
ATOM 830 N N . SER A 1 106 ? -11.553 2.016 11.467 1.00 87.38 106 SER A N 1
ATOM 831 C CA . SER A 1 106 ? -12.424 3.125 11.879 1.00 87.38 106 SER A CA 1
ATOM 832 C C . SER A 1 106 ? -13.671 2.633 12.616 1.00 87.38 106 SER A C 1
ATOM 834 O O . SER A 1 106 ? -14.048 3.196 13.641 1.00 87.38 106 SER A O 1
ATOM 836 N N . ASP A 1 107 ? -14.286 1.560 12.134 1.00 88.69 107 ASP A N 1
ATOM 837 C CA . ASP A 1 107 ? -15.497 0.991 12.707 1.00 88.69 107 ASP A CA 1
ATOM 838 C C . ASP A 1 107 ? -15.211 0.317 14.047 1.00 88.69 107 ASP A C 1
ATOM 840 O O . ASP A 1 107 ? -15.933 0.565 15.012 1.00 88.69 107 ASP A O 1
ATOM 844 N N . GLN A 1 108 ? -14.100 -0.417 14.177 1.00 85.81 108 GLN A N 1
ATOM 845 C CA . GLN A 1 108 ? -13.675 -0.941 15.480 1.00 85.81 108 GLN A CA 1
ATOM 846 C C . GLN A 1 108 ? -13.397 0.180 16.495 1.00 85.81 108 GLN A C 1
ATOM 848 O O . GLN A 1 108 ? -13.771 0.055 17.658 1.00 85.81 108 GLN A O 1
ATOM 853 N N . LEU A 1 109 ?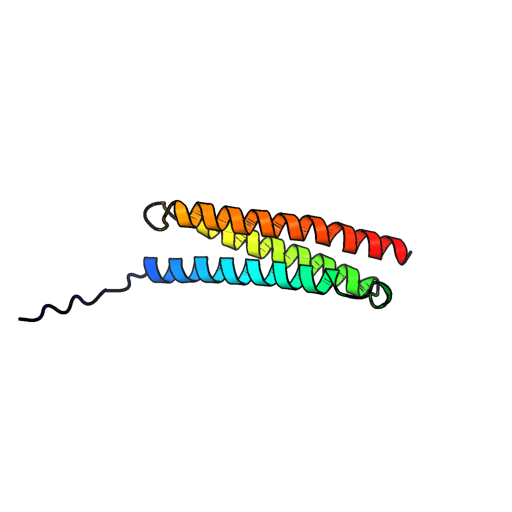 -12.818 1.310 16.070 1.00 86.06 109 LEU A N 1
ATOM 854 C CA . LEU A 1 109 ? -12.613 2.475 16.943 1.00 86.06 109 LEU A CA 1
ATOM 855 C C . LEU A 1 109 ? -13.931 3.098 17.427 1.00 86.06 109 LEU A C 1
ATOM 857 O O . LEU A 1 109 ? -13.973 3.634 18.534 1.00 86.06 109 LEU A O 1
ATOM 861 N N . LYS A 1 110 ? -14.998 3.052 16.619 1.00 86.44 110 LYS A N 1
ATOM 862 C CA . LYS A 1 110 ? -16.329 3.544 17.016 1.00 86.44 110 LYS A CA 1
ATOM 863 C C . LYS A 1 110 ? -17.002 2.625 18.035 1.00 86.44 110 LYS A C 1
ATOM 865 O O . LYS A 1 110 ? -17.737 3.131 18.867 1.00 86.44 110 LYS A O 1
ATOM 870 N N . LEU A 1 111 ? -16.746 1.315 17.979 1.00 83.38 111 LEU A N 1
ATOM 871 C CA . LEU A 1 111 ? -17.337 0.319 18.886 1.00 83.38 111 LEU A CA 1
ATOM 872 C C . LEU A 1 111 ? -16.725 0.315 20.296 1.00 83.38 111 LEU A C 1
ATOM 874 O O . LEU A 1 111 ? -17.322 -0.241 21.211 1.00 83.38 111 LEU A O 1
ATOM 878 N N . ILE A 1 112 ? -15.532 0.891 20.468 1.00 79.00 112 ILE A N 1
ATOM 879 C CA . ILE A 1 112 ? -14.853 0.993 21.774 1.00 79.00 112 ILE A CA 1
ATOM 880 C C . ILE A 1 112 ? -15.356 2.202 22.591 1.00 79.00 112 ILE A C 1
ATOM 882 O O . ILE A 1 112 ? -15.103 2.270 23.793 1.00 79.00 112 ILE A O 1
ATOM 886 N N . LYS A 1 113 ? -16.052 3.153 21.954 1.00 59.72 113 LYS A N 1
ATOM 887 C CA . LYS A 1 113 ? -16.621 4.345 22.602 1.00 59.72 113 LYS A CA 1
ATOM 888 C C . LYS A 1 113 ? -18.002 4.072 23.181 1.00 59.72 113 LYS A C 1
ATOM 890 O O . LYS A 1 113 ? -18.281 4.660 24.247 1.00 59.72 113 LYS A O 1
#

Sequence (113 aa):
MVNHVKKQNTPVGATRSKQVAKFISESDSLKRYCTKFASSPIHENSESLLKIKGQNLENFCTRLQAAHDAIIESDDSDLSQNLKSSAYDIYENCLDQYEEAKPMISDQLKLIK

Solvent-accessible surface area (backbone atoms only — not comparable to full-atom values): 6530 Å² total; per-residue (Å²): 135,86,81,80,80,76,80,74,83,50,72,67,62,57,53,49,55,49,46,55,52,45,28,53,54,32,48,53,48,40,51,52,49,39,53,52,54,75,71,48,71,77,90,77,60,49,70,70,55,42,51,53,50,50,54,50,52,52,50,37,53,53,52,27,49,58,30,47,49,60,57,66,74,43,53,73,92,78,45,57,67,71,54,52,54,51,49,48,58,53,48,53,58,47,47,52,47,46,65,58,45,51,54,55,47,54,52,55,57,60,73,76,109
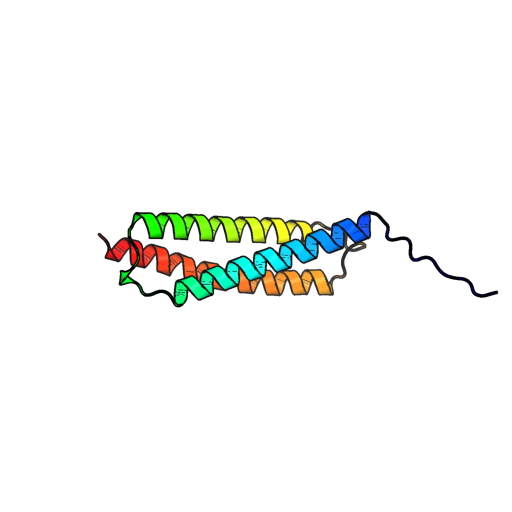
Secondary structure (DSSP, 8-state):
----------HHHHHHHHHHHHHHHHHHHHHHHHHHHHTS-GGG--HHHHHHHHHHHHHHHHHHHHHHHHHHTS-TTTS-HHHHHHHHHHHHHHHHHHHHHHHHHHHHHHHT-

Nearest PDB structures (foldseek):
  4p1n-assembly1_A  TM=5.993E-01  e=2.833E+00  Kluyveromyces marxianus
  8fih-assembly1_C  TM=4.815E-01  e=2.993E+00  synthetic construct
  5aqq-assembly3_D  TM=4.245E-01  e=2.275E+00  Homo sapiens
  2mey-assembly1_A  TM=3.213E-01  e=1.729E+00  Blomia tropicalis

Foldseek 3Di:
DDPDPPPDPDPLNVVLVVLLVQLVVLLVVLVVLLVVLVPDDLVVDDLVNLVVSLVVNVVSLVSNVVSLVVNVPDDCVSDPPVVNVVSVVSNVVSVVSSVVSNVVSVVSSVVVD